Protein AF-A0A485PM70-F1 (afdb_monomer_lite)

Secondary structure (DSSP, 8-state):
-----HHHHHHHHHHHHHHHHHHHHHHHHHHT-SS--B-TT--SSB--HHIIIIISTTHHHHHHHHHHHHHHTT----SSHHHHHHT------

Foldseek 3Di:
DPPDPPVVVVVVVVVVVVVVVVVVVVVVVVVVVPPQQCAPVPLGHGHDVCQNQFVPPVNPVVLQVVCVVCVVVVNDDDSGVVCRVVVVPPPDD

Sequence (93 aa):
MKKCSISLIIREIQIKTTMRYRLTSVRMANINNSGNNRCWQGCGERGSLLHCWWECKLVFPLWKTVWRSLKKLKIELPYYPAFTLVGIYSRDI

pLDDT: mean 72.38, std 13.45, range [35.19, 90.88]

Radius of gyration: 16.55 Å; chains: 1; bounding box: 38×30×50 Å

Organism: Lynx pardinus (NCBI:txid191816)

Structure (mmCIF, N/CA/C/O backbone):
data_AF-A0A485PM70-F1
#
_entry.id   AF-A0A485PM70-F1
#
loop_
_atom_site.group_PDB
_atom_site.id
_atom_site.type_symbol
_atom_site.label_atom_id
_atom_site.label_alt_id
_atom_site.label_comp_id
_atom_site.label_asym_id
_atom_site.label_entity_id
_atom_site.label_seq_id
_atom_site.pdbx_PDB_ins_code
_atom_site.Cartn_x
_atom_site.Cartn_y
_atom_site.Cartn_z
_atom_site.occupancy
_atom_site.B_iso_or_equiv
_atom_site.auth_seq_id
_atom_site.auth_comp_id
_atom_site.auth_asym_id
_atom_site.auth_atom_id
_atom_site.pdbx_PDB_model_num
ATOM 1 N N . MET A 1 1 ? 2.971 -15.104 33.874 1.00 49.56 1 MET A N 1
ATOM 2 C CA . MET A 1 1 ? 3.049 -13.995 32.892 1.00 49.56 1 MET A CA 1
ATOM 3 C C . MET A 1 1 ? 2.618 -12.713 33.590 1.00 49.56 1 MET A C 1
ATOM 5 O O . MET A 1 1 ? 1.516 -12.686 34.125 1.00 49.56 1 MET A O 1
ATOM 9 N N . LYS A 1 2 ? 3.490 -11.699 33.693 1.00 52.72 2 LYS A N 1
ATOM 10 C CA . LYS A 1 2 ? 3.142 -10.434 34.368 1.00 52.72 2 LYS A CA 1
ATOM 11 C C . LYS A 1 2 ? 2.017 -9.751 33.577 1.00 52.72 2 LYS A C 1
ATOM 13 O O . LYS A 1 2 ? 2.141 -9.617 32.362 1.00 52.72 2 LYS A O 1
ATOM 18 N N . LYS A 1 3 ? 0.919 -9.370 34.244 1.00 47.62 3 LYS A N 1
ATOM 19 C CA . LYS A 1 3 ? -0.191 -8.621 33.630 1.00 47.62 3 LYS A CA 1
ATOM 20 C C . LYS A 1 3 ? 0.349 -7.264 33.174 1.00 47.62 3 LYS A C 1
ATOM 22 O O . LYS A 1 3 ? 0.531 -6.367 33.989 1.00 47.62 3 LYS A O 1
ATOM 27 N N . CYS A 1 4 ? 0.675 -7.147 31.891 1.00 60.38 4 CYS A N 1
ATOM 28 C CA . CYS A 1 4 ? 1.075 -5.882 31.290 1.00 60.38 4 CYS A CA 1
ATOM 29 C C . CYS A 1 4 ? -0.196 -5.084 30.986 1.00 60.38 4 CYS A C 1
ATOM 31 O O . CYS A 1 4 ? -1.169 -5.646 30.480 1.00 60.38 4 CYS A O 1
ATOM 33 N N . SER A 1 5 ? -0.215 -3.793 31.316 1.00 70.19 5 SER A N 1
ATOM 34 C CA . SER A 1 5 ? -1.332 -2.928 30.944 1.00 70.19 5 SER A CA 1
ATOM 35 C C . SER A 1 5 ? -1.462 -2.882 29.418 1.00 70.19 5 SER A C 1
ATOM 37 O O . SER A 1 5 ? -0.466 -2.891 28.693 1.00 70.19 5 SER A O 1
ATOM 39 N N . ILE A 1 6 ? -2.697 -2.820 28.914 1.00 72.12 6 ILE A N 1
ATOM 40 C CA . ILE A 1 6 ? -2.988 -2.772 27.469 1.00 72.12 6 ILE A CA 1
ATOM 41 C C . ILE A 1 6 ? -2.207 -1.629 26.788 1.00 72.12 6 ILE A C 1
ATOM 43 O O . ILE A 1 6 ? -1.731 -1.785 25.665 1.00 72.12 6 ILE A O 1
ATOM 47 N N . SER A 1 7 ? -1.975 -0.516 27.495 1.00 76.25 7 SER A N 1
ATOM 48 C CA . SER A 1 7 ? -1.181 0.613 26.994 1.00 76.25 7 SER A CA 1
ATOM 49 C C . SER A 1 7 ? 0.300 0.284 26.764 1.00 76.25 7 SER A C 1
ATOM 51 O O . SER A 1 7 ? 0.879 0.755 25.784 1.00 76.25 7 SER A O 1
ATOM 53 N N . LEU A 1 8 ? 0.916 -0.540 27.620 1.00 81.75 8 LEU A N 1
ATOM 54 C CA . LEU A 1 8 ? 2.301 -0.986 27.448 1.00 81.75 8 LEU A CA 1
ATOM 55 C C . LEU A 1 8 ? 2.434 -1.898 26.229 1.00 81.75 8 LEU A C 1
ATOM 57 O O . LEU A 1 8 ? 3.357 -1.723 25.438 1.00 81.75 8 LEU A O 1
ATOM 61 N N . ILE A 1 9 ? 1.471 -2.801 26.035 1.00 81.25 9 ILE A N 1
ATOM 62 C CA . ILE A 1 9 ? 1.438 -3.704 24.879 1.00 81.25 9 ILE A CA 1
ATOM 63 C C . ILE A 1 9 ? 1.308 -2.898 23.578 1.00 81.25 9 ILE A C 1
ATOM 65 O O . ILE A 1 9 ? 2.045 -3.146 22.626 1.00 81.25 9 ILE A O 1
ATOM 69 N N . ILE A 1 10 ? 0.435 -1.884 23.540 1.00 77.94 10 ILE A N 1
ATOM 70 C CA . ILE A 1 10 ? 0.264 -1.020 22.361 1.00 77.94 10 ILE A CA 1
ATOM 71 C C . ILE A 1 10 ? 1.540 -0.221 22.062 1.00 77.94 10 ILE A C 1
ATOM 73 O O . ILE A 1 10 ? 1.971 -0.193 20.909 1.00 77.94 10 ILE A O 1
ATOM 77 N N . ARG A 1 11 ? 2.187 0.380 23.073 1.00 78.56 11 ARG A N 1
ATOM 78 C CA . ARG A 1 11 ? 3.466 1.095 22.877 1.00 78.56 11 ARG A CA 1
ATOM 79 C C . ARG A 1 11 ? 4.562 0.168 22.370 1.00 78.56 11 ARG A C 1
ATOM 81 O O . ARG A 1 11 ? 5.318 0.550 21.482 1.00 78.56 11 ARG A O 1
ATOM 88 N N . GLU A 1 12 ? 4.647 -1.044 22.904 1.00 80.94 12 GLU A N 1
ATOM 89 C CA . GLU A 1 12 ? 5.639 -2.023 22.464 1.00 80.94 12 GLU A CA 1
ATOM 90 C C . GLU A 1 12 ? 5.392 -2.463 21.015 1.00 80.94 12 GLU A C 1
ATOM 92 O O . GLU A 1 12 ? 6.334 -2.526 20.219 1.00 80.94 12 GLU A O 1
ATOM 97 N N . ILE A 1 13 ? 4.127 -2.694 20.643 1.00 85.19 13 ILE A N 1
ATOM 98 C CA . ILE A 1 13 ? 3.730 -2.991 19.263 1.00 85.19 13 ILE A CA 1
ATOM 99 C C . ILE A 1 13 ? 4.090 -1.823 18.348 1.00 85.19 13 ILE A C 1
ATOM 101 O O . ILE A 1 13 ? 4.706 -2.053 17.310 1.00 85.19 13 ILE A O 1
ATOM 105 N N . GLN A 1 14 ? 3.775 -0.583 18.724 1.00 71.75 14 GLN A N 1
ATOM 106 C CA . GLN A 1 14 ? 4.126 0.602 17.940 1.00 71.75 14 GLN A CA 1
ATOM 107 C C . GLN A 1 14 ? 5.640 0.712 17.751 1.00 71.75 14 GLN A C 1
ATOM 109 O O . GLN A 1 14 ? 6.091 0.800 16.616 1.00 71.75 14 GLN A O 1
ATOM 114 N N . ILE A 1 15 ? 6.442 0.604 18.814 1.00 74.44 15 ILE A N 1
ATOM 115 C CA . ILE A 1 15 ? 7.911 0.678 18.721 1.00 74.44 15 ILE A CA 1
ATOM 116 C C . ILE A 1 15 ? 8.459 -0.434 17.819 1.00 74.44 15 ILE A C 1
ATOM 118 O O . ILE A 1 15 ? 9.247 -0.155 16.914 1.00 74.44 15 ILE A O 1
ATOM 122 N N . LYS A 1 16 ? 8.020 -1.686 18.004 1.00 76.38 16 LYS A N 1
ATOM 123 C CA . LYS A 1 16 ? 8.441 -2.812 17.150 1.00 76.38 16 LYS A CA 1
ATOM 124 C C . LYS A 1 16 ? 8.038 -2.606 15.693 1.00 76.38 16 LYS A C 1
ATOM 126 O O . LYS A 1 16 ? 8.822 -2.917 14.798 1.00 76.38 16 LYS A O 1
ATOM 131 N N . THR A 1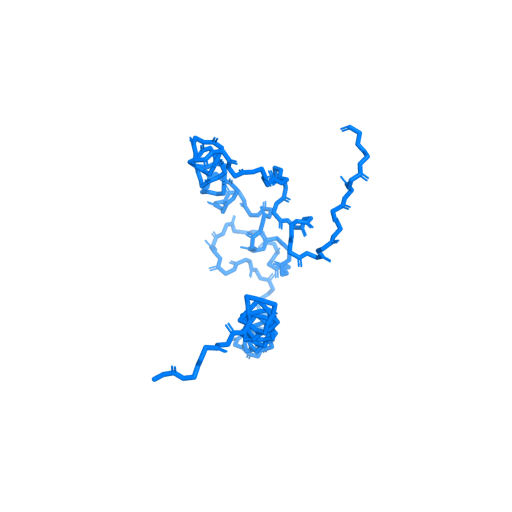 17 ? 6.846 -2.074 15.455 1.00 72.25 17 THR A N 1
ATOM 132 C CA . THR A 1 17 ? 6.302 -1.835 14.114 1.00 72.25 17 THR A CA 1
ATOM 133 C C . THR A 1 17 ? 7.059 -0.706 13.419 1.00 72.25 17 THR A C 1
ATOM 135 O O . THR A 1 17 ? 7.560 -0.898 12.313 1.00 72.25 17 THR A O 1
ATOM 138 N N . THR A 1 18 ? 7.264 0.423 14.098 1.00 71.19 18 THR A N 1
ATOM 139 C CA . THR A 1 18 ? 8.044 1.560 13.593 1.00 71.19 18 THR A CA 1
ATOM 140 C C . THR A 1 18 ? 9.493 1.166 13.321 1.00 71.19 18 THR A C 1
ATOM 142 O O . THR A 1 18 ? 10.029 1.495 12.265 1.00 71.19 18 THR A O 1
ATOM 145 N N . MET A 1 19 ? 10.126 0.401 14.218 1.00 70.50 19 MET A N 1
ATOM 146 C CA . MET A 1 19 ? 11.491 -0.094 14.012 1.00 70.50 19 MET A CA 1
ATOM 147 C C . MET A 1 19 ? 11.578 -1.063 12.831 1.00 70.50 19 MET A C 1
ATOM 149 O O . MET A 1 19 ? 12.499 -0.943 12.027 1.00 70.50 19 MET A O 1
ATOM 153 N N . ARG A 1 20 ? 10.616 -1.985 12.668 1.00 69.81 20 ARG A N 1
ATOM 154 C CA . ARG A 1 20 ? 10.570 -2.890 11.507 1.00 69.81 20 ARG A CA 1
ATOM 155 C C . ARG A 1 20 ? 10.393 -2.124 10.203 1.00 69.81 20 ARG A C 1
ATOM 157 O O . ARG A 1 20 ? 11.159 -2.370 9.276 1.00 69.81 20 ARG A O 1
ATOM 164 N N . TYR A 1 21 ? 9.458 -1.179 10.125 1.00 62.91 21 TYR A N 1
ATOM 165 C CA . TYR A 1 21 ? 9.265 -0.386 8.908 1.00 62.91 21 TYR A CA 1
ATOM 166 C C . TYR A 1 21 ? 10.471 0.504 8.596 1.00 62.91 21 TYR A C 1
ATOM 168 O O . TYR A 1 21 ? 10.902 0.543 7.445 1.00 62.91 21 TYR A O 1
ATOM 176 N N . ARG A 1 22 ? 11.081 1.135 9.609 1.00 64.00 22 ARG A N 1
ATOM 177 C CA . ARG A 1 22 ? 12.283 1.967 9.439 1.00 64.00 22 ARG A CA 1
ATOM 178 C C . ARG A 1 22 ? 13.494 1.150 8.994 1.00 64.00 22 ARG A C 1
ATOM 180 O O . ARG A 1 22 ? 14.214 1.555 8.092 1.00 64.00 22 ARG A O 1
ATOM 187 N N . LEU A 1 23 ? 13.726 -0.012 9.601 1.00 60.53 23 LEU A N 1
ATOM 188 C CA . LEU A 1 23 ? 14.844 -0.874 9.219 1.00 60.53 23 LEU A CA 1
ATOM 189 C C . LEU A 1 23 ? 14.625 -1.483 7.826 1.00 60.53 23 LEU A C 1
ATOM 191 O O . LEU A 1 23 ? 15.578 -1.633 7.070 1.00 60.53 23 LEU A O 1
ATOM 195 N N . THR A 1 24 ? 13.377 -1.802 7.467 1.00 67.31 24 THR A N 1
ATOM 196 C CA . THR A 1 24 ? 13.025 -2.345 6.145 1.00 67.31 24 THR A CA 1
ATOM 197 C C . THR A 1 24 ? 13.166 -1.288 5.056 1.00 67.31 24 THR A C 1
ATOM 199 O O . THR A 1 24 ? 13.715 -1.595 4.006 1.00 67.31 24 THR A O 1
ATOM 202 N N . SER A 1 25 ? 12.758 -0.038 5.297 1.00 55.25 25 SER A N 1
ATOM 203 C CA . SER A 1 25 ? 12.956 1.054 4.334 1.00 55.25 25 SER A CA 1
ATOM 204 C C . SER A 1 25 ? 14.431 1.382 4.119 1.00 55.25 25 SER A C 1
ATOM 206 O O . SER A 1 25 ? 14.855 1.493 2.973 1.00 55.25 25 SER A O 1
ATOM 208 N N . VAL A 1 26 ? 15.233 1.439 5.190 1.00 57.12 26 VAL A N 1
ATOM 209 C CA . VAL A 1 26 ? 16.692 1.631 5.102 1.00 57.12 26 VAL A CA 1
ATOM 210 C C . VAL A 1 26 ? 17.360 0.465 4.367 1.00 57.12 26 VAL A C 1
ATOM 212 O O . VAL A 1 26 ? 18.199 0.679 3.498 1.00 57.12 26 VAL A O 1
ATOM 215 N N . ARG A 1 27 ? 16.960 -0.780 4.656 1.00 65.75 27 ARG A N 1
ATOM 216 C CA . ARG A 1 27 ? 17.475 -1.961 3.947 1.00 65.75 27 ARG A CA 1
ATOM 217 C C . ARG A 1 27 ? 17.048 -1.989 2.484 1.00 65.75 27 ARG A C 1
ATOM 219 O O . ARG A 1 27 ? 17.882 -2.290 1.649 1.00 65.75 27 ARG A O 1
ATOM 226 N N . MET A 1 28 ? 15.805 -1.643 2.153 1.00 61.38 28 MET A N 1
ATOM 227 C CA . MET A 1 28 ? 15.355 -1.534 0.759 1.00 61.38 28 MET A CA 1
ATOM 228 C C . MET A 1 28 ? 16.098 -0.436 0.002 1.00 61.38 28 MET A C 1
ATOM 230 O O . MET A 1 28 ? 16.467 -0.653 -1.145 1.00 61.38 28 MET A O 1
ATOM 234 N N . ALA A 1 29 ? 16.349 0.712 0.636 1.00 56.66 29 ALA A N 1
ATOM 235 C CA . ALA A 1 29 ? 17.166 1.768 0.047 1.00 56.66 29 ALA A CA 1
ATOM 236 C C . ALA A 1 29 ? 18.595 1.270 -0.240 1.00 56.66 29 ALA A C 1
ATOM 238 O O . ALA A 1 29 ? 19.112 1.511 -1.325 1.00 56.66 29 ALA A O 1
ATOM 239 N N . ASN A 1 30 ? 19.186 0.493 0.676 1.00 57.53 30 ASN A N 1
ATOM 240 C CA . ASN A 1 30 ? 20.494 -0.134 0.466 1.00 57.53 30 ASN A CA 1
ATOM 241 C C . ASN A 1 30 ? 20.482 -1.280 -0.565 1.00 57.53 30 ASN A C 1
ATOM 243 O O . ASN A 1 30 ? 21.470 -1.459 -1.269 1.00 57.53 30 ASN A O 1
ATOM 247 N N . ILE A 1 31 ? 19.398 -2.057 -0.671 1.00 55.06 31 ILE A N 1
ATOM 248 C CA . ILE A 1 31 ? 19.238 -3.135 -1.669 1.00 55.06 31 ILE A CA 1
ATOM 249 C C . ILE A 1 31 ? 19.091 -2.545 -3.078 1.00 55.06 31 ILE A C 1
ATOM 251 O O . ILE A 1 31 ? 19.597 -3.113 -4.040 1.00 55.06 31 ILE A O 1
ATOM 255 N N . ASN A 1 32 ? 18.445 -1.384 -3.201 1.00 55.31 32 ASN A N 1
ATOM 256 C CA . ASN A 1 32 ? 18.163 -0.734 -4.479 1.00 55.31 32 ASN A CA 1
ATOM 257 C C . ASN A 1 32 ? 19.248 0.274 -4.908 1.00 55.31 32 ASN A C 1
ATOM 259 O O . ASN A 1 32 ? 18.982 1.138 -5.736 1.00 55.31 32 ASN A O 1
ATOM 263 N N . ASN A 1 33 ? 20.470 0.170 -4.367 1.00 55.56 33 ASN A N 1
ATOM 264 C CA . ASN A 1 33 ? 21.614 1.007 -4.762 1.00 55.56 33 ASN A CA 1
ATOM 265 C C . ASN A 1 33 ? 22.167 0.661 -6.161 1.00 55.56 33 ASN A C 1
ATOM 267 O O . ASN A 1 33 ? 23.106 1.297 -6.637 1.00 55.56 33 ASN A O 1
ATOM 271 N N . SER A 1 34 ? 21.587 -0.328 -6.854 1.00 58.06 34 SER A N 1
ATOM 272 C CA . SER A 1 34 ? 21.695 -0.389 -8.311 1.00 58.06 34 SER A CA 1
ATOM 273 C C . SER A 1 34 ? 21.091 0.902 -8.860 1.00 58.06 34 SER A C 1
ATOM 275 O O . SER A 1 34 ? 19.953 1.200 -8.518 1.00 58.06 34 SER A O 1
ATOM 277 N N . GLY A 1 35 ? 21.773 1.666 -9.717 1.00 61.62 35 GLY A N 1
ATOM 278 C CA . GLY A 1 35 ? 21.260 2.932 -10.284 1.00 61.62 35 GLY A CA 1
ATOM 279 C C . GLY A 1 35 ? 19.928 2.841 -11.065 1.00 61.62 35 GLY A C 1
ATOM 280 O O . GLY A 1 35 ? 19.521 3.798 -11.720 1.00 61.62 35 GLY A O 1
ATOM 281 N N . ASN A 1 36 ? 19.241 1.697 -11.012 1.00 71.31 36 ASN A N 1
ATOM 282 C CA . ASN A 1 36 ? 17.908 1.459 -11.518 1.00 71.31 36 ASN A CA 1
ATOM 283 C C . ASN A 1 36 ? 16.846 2.031 -10.566 1.00 71.31 36 ASN A C 1
ATOM 285 O O . ASN A 1 36 ? 16.404 1.406 -9.608 1.00 71.31 36 ASN A O 1
ATOM 289 N N . ASN A 1 37 ? 16.388 3.235 -10.880 1.00 75.31 37 ASN A N 1
ATOM 290 C CA . ASN A 1 37 ? 15.340 3.932 -10.141 1.00 75.31 37 ASN A CA 1
ATOM 291 C C . ASN A 1 37 ? 13.914 3.470 -10.500 1.00 75.31 37 ASN A C 1
ATOM 293 O O . ASN A 1 37 ? 12.972 4.225 -10.268 1.00 75.31 37 ASN A O 1
ATOM 297 N N . ARG A 1 38 ? 13.734 2.290 -11.108 1.00 83.62 38 ARG A N 1
ATOM 298 C CA . ARG A 1 38 ? 12.421 1.757 -11.509 1.00 83.62 38 ARG A CA 1
ATOM 299 C C . ARG A 1 38 ? 11.719 1.052 -10.349 1.00 83.62 38 ARG A C 1
ATOM 301 O O . ARG A 1 38 ? 12.332 0.660 -9.360 1.00 83.62 38 ARG A O 1
ATOM 308 N N . CYS A 1 39 ? 10.406 0.912 -10.466 1.00 83.62 39 CYS A N 1
ATOM 309 C CA . CYS A 1 39 ? 9.573 0.258 -9.469 1.00 83.62 39 CYS A CA 1
ATOM 310 C C . CYS A 1 39 ? 9.960 -1.214 -9.292 1.00 83.62 39 CYS A C 1
ATOM 312 O O . CYS A 1 39 ? 9.973 -1.972 -10.263 1.00 83.62 39 CYS A O 1
ATOM 314 N N . TRP A 1 40 ? 10.203 -1.636 -8.047 1.00 77.38 40 TRP A N 1
ATOM 315 C CA . TRP A 1 40 ? 10.576 -3.022 -7.729 1.00 77.38 40 TRP A CA 1
ATOM 316 C C . TRP A 1 40 ? 9.444 -4.028 -7.981 1.00 77.38 40 TRP A C 1
ATOM 318 O O . TRP A 1 40 ? 9.696 -5.220 -8.103 1.00 77.38 40 TRP A O 1
ATOM 328 N N . GLN A 1 41 ? 8.205 -3.544 -8.117 1.00 81.00 41 GLN A N 1
ATOM 329 C CA . GLN A 1 41 ? 7.047 -4.343 -8.535 1.00 81.00 41 GLN A CA 1
ATOM 330 C C . GLN A 1 41 ? 7.013 -4.603 -10.051 1.00 81.00 41 GLN A C 1
ATOM 332 O O . GLN A 1 41 ? 6.126 -5.299 -10.531 1.00 81.00 41 GLN A O 1
ATOM 337 N N . GLY A 1 42 ? 7.930 -4.018 -10.831 1.00 83.44 42 GLY A N 1
ATOM 338 C CA . GLY A 1 42 ? 8.018 -4.256 -12.275 1.00 83.44 42 GLY A CA 1
ATOM 339 C C . GLY A 1 42 ? 6.953 -3.538 -13.111 1.00 83.44 42 GLY A C 1
ATOM 340 O O . GLY A 1 42 ? 6.721 -3.901 -14.257 1.00 83.44 42 GLY A O 1
ATOM 341 N N . CYS A 1 43 ? 6.306 -2.496 -12.578 1.00 86.69 43 CYS A N 1
ATOM 342 C CA . CYS A 1 43 ? 5.232 -1.778 -13.277 1.00 86.69 43 CYS A CA 1
ATOM 343 C C . CYS A 1 43 ? 5.711 -0.877 -14.442 1.00 86.69 43 CYS A C 1
ATOM 345 O O . CYS A 1 43 ? 4.878 -0.367 -15.199 1.00 86.69 43 CYS A O 1
ATOM 347 N N . GLY A 1 44 ? 7.030 -0.677 -14.569 1.00 84.62 44 GLY A N 1
ATOM 348 C CA . GLY A 1 44 ? 7.687 0.131 -15.604 1.00 84.62 44 GLY A CA 1
ATOM 349 C C . GLY A 1 44 ? 7.945 1.598 -15.232 1.00 84.62 44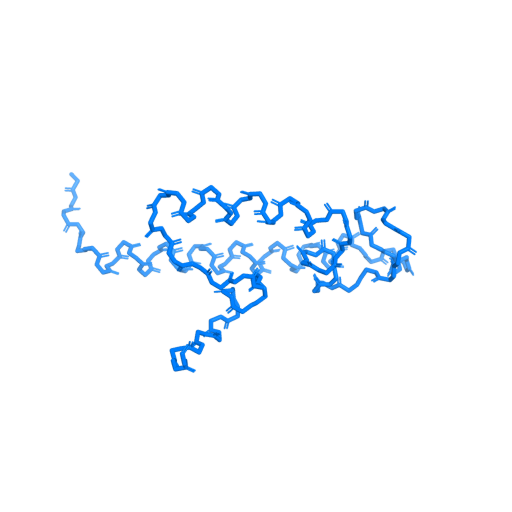 GLY A C 1
ATOM 350 O O . GLY A 1 44 ? 8.748 2.249 -15.893 1.00 84.62 44 GLY A O 1
ATOM 351 N N . GLU A 1 45 ? 7.324 2.112 -14.168 1.00 85.31 45 GLU A N 1
ATOM 352 C CA . GLU A 1 45 ? 7.467 3.504 -13.716 1.00 85.31 45 GLU A CA 1
ATOM 353 C C . GLU A 1 45 ? 8.653 3.696 -12.758 1.00 85.31 45 GLU A C 1
ATOM 355 O O . GLU A 1 45 ? 9.248 2.733 -12.262 1.00 85.31 45 GLU A O 1
ATOM 360 N N . ARG A 1 46 ? 9.006 4.959 -12.483 1.00 82.94 46 ARG A N 1
ATOM 361 C CA . ARG A 1 46 ? 10.050 5.305 -11.511 1.00 82.94 46 ARG A CA 1
ATOM 362 C C . ARG A 1 46 ? 9.610 4.876 -10.111 1.00 82.94 46 ARG A C 1
ATOM 364 O O . ARG A 1 46 ? 8.606 5.336 -9.577 1.00 82.94 46 ARG A O 1
ATOM 371 N N . GLY A 1 47 ? 10.397 4.004 -9.501 1.00 81.44 47 GLY A N 1
ATOM 372 C CA . GLY A 1 47 ? 10.187 3.475 -8.170 1.00 81.44 47 GLY A CA 1
ATOM 373 C C . GLY A 1 47 ? 10.592 4.462 -7.091 1.00 81.44 47 GLY A C 1
ATOM 374 O O . GLY A 1 47 ? 11.662 4.332 -6.503 1.00 81.44 47 GLY A O 1
ATOM 375 N N . SER A 1 48 ? 9.731 5.434 -6.794 1.00 78.62 48 SER A N 1
ATOM 376 C CA . SER A 1 48 ? 9.798 6.124 -5.502 1.00 78.62 48 SER A CA 1
ATOM 377 C C . SER A 1 48 ? 9.259 5.207 -4.395 1.00 78.62 48 SER A C 1
ATOM 379 O O . SER A 1 48 ? 8.541 4.240 -4.663 1.00 78.62 48 SER A O 1
ATOM 381 N N . LEU A 1 49 ? 9.595 5.492 -3.134 1.00 71.88 49 LEU A N 1
ATOM 382 C CA . LEU A 1 49 ? 9.126 4.686 -2.003 1.00 71.88 49 LEU A CA 1
ATOM 383 C C . LEU A 1 49 ? 7.592 4.737 -1.881 1.00 71.88 49 LEU A C 1
ATOM 385 O O . LEU A 1 49 ? 6.961 3.701 -1.703 1.00 71.88 49 LEU A O 1
ATOM 389 N N . LEU A 1 50 ? 6.985 5.913 -2.068 1.00 75.00 50 LEU A N 1
ATOM 390 C CA . LEU A 1 50 ? 5.525 6.067 -2.119 1.00 75.00 50 LEU A CA 1
ATOM 391 C C . LEU A 1 50 ? 4.910 5.320 -3.303 1.00 75.00 50 LEU A C 1
ATOM 393 O O . LEU A 1 50 ? 3.939 4.584 -3.125 1.00 75.00 50 LEU A O 1
ATOM 397 N N . HIS A 1 51 ? 5.513 5.445 -4.486 1.00 81.00 51 HIS A N 1
ATOM 398 C CA . HIS A 1 51 ? 5.024 4.770 -5.678 1.00 81.00 51 HIS A CA 1
ATOM 399 C C . HIS A 1 51 ? 5.021 3.255 -5.483 1.00 81.00 51 HIS A C 1
ATOM 401 O O . HIS A 1 51 ? 3.981 2.618 -5.605 1.00 81.00 51 HIS A O 1
ATOM 407 N N . CYS A 1 52 ? 6.155 2.658 -5.118 1.00 78.81 52 CYS A N 1
ATOM 408 C CA . CYS A 1 52 ? 6.250 1.201 -5.084 1.00 78.81 52 CYS A CA 1
ATOM 409 C C . CYS A 1 52 ? 5.346 0.545 -4.039 1.00 78.81 52 CYS A C 1
ATOM 411 O O . CYS A 1 52 ? 4.997 -0.622 -4.195 1.00 78.81 52 CYS A O 1
ATOM 413 N N . TRP A 1 53 ? 5.012 1.269 -2.973 1.00 74.00 53 TRP A N 1
ATOM 414 C CA . TRP A 1 53 ? 4.180 0.745 -1.900 1.00 74.00 53 TRP A CA 1
ATOM 415 C C . TRP A 1 53 ? 2.700 1.066 -2.081 1.00 74.00 53 TRP A C 1
ATOM 417 O O . TRP A 1 53 ? 1.884 0.256 -1.660 1.00 74.00 53 TRP A O 1
ATOM 427 N N . TRP A 1 54 ? 2.332 2.190 -2.707 1.00 75.25 54 TRP A N 1
ATOM 428 C CA . TRP A 1 54 ? 0.947 2.678 -2.655 1.00 75.25 54 TRP A CA 1
ATOM 429 C C . TRP A 1 54 ? 0.376 3.140 -3.991 1.00 75.25 54 TRP A C 1
ATOM 431 O O . TRP A 1 54 ? -0.771 2.819 -4.287 1.00 75.25 54 TRP A O 1
ATOM 441 N N . GLU A 1 55 ? 1.147 3.864 -4.800 1.00 79.44 55 GLU A N 1
ATOM 442 C CA . GLU A 1 55 ? 0.641 4.447 -6.058 1.00 79.44 55 GLU A CA 1
ATOM 443 C C . GLU A 1 55 ? 0.859 3.527 -7.260 1.00 79.44 55 GLU A 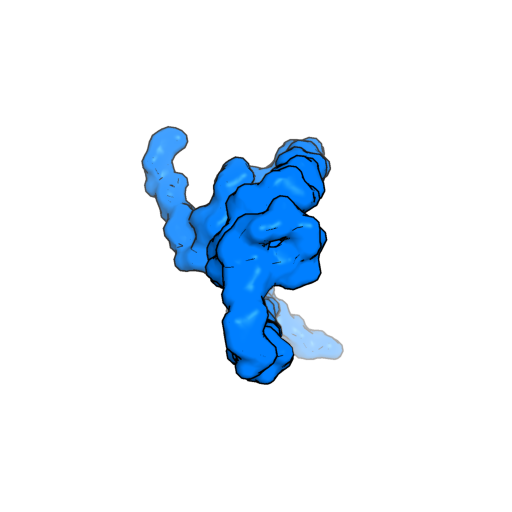C 1
ATOM 445 O O . GLU A 1 55 ? 0.278 3.723 -8.325 1.00 79.44 55 GLU A O 1
ATOM 450 N N . CYS A 1 56 ? 1.684 2.493 -7.095 1.00 85.69 56 CYS A N 1
ATOM 451 C CA . CYS A 1 56 ? 1.935 1.509 -8.124 1.00 85.69 56 CYS A CA 1
ATOM 452 C C . CYS A 1 56 ? 0.614 0.855 -8.521 1.00 85.69 56 CYS A C 1
ATOM 454 O O . CYS A 1 56 ? -0.074 0.241 -7.699 1.00 85.69 56 CYS A O 1
ATOM 456 N N . LYS A 1 57 ? 0.299 0.925 -9.816 1.00 87.44 57 LYS A N 1
ATOM 457 C CA . LYS A 1 57 ? -0.904 0.340 -10.422 1.00 87.44 57 LYS A CA 1
ATOM 458 C C . LYS A 1 57 ? -1.105 -1.149 -10.124 1.00 87.44 57 LYS A C 1
ATOM 460 O O . LYS A 1 57 ? -2.225 -1.631 -10.222 1.00 87.44 57 LYS A O 1
ATOM 465 N N . LEU A 1 58 ? -0.042 -1.872 -9.764 1.00 85.62 58 LEU A N 1
ATOM 466 C CA . LEU A 1 58 ? -0.110 -3.279 -9.358 1.00 85.62 58 LEU A CA 1
ATOM 467 C C . LEU A 1 58 ? -0.463 -3.448 -7.873 1.00 85.62 58 LEU A C 1
ATOM 469 O O . LEU A 1 58 ? -1.137 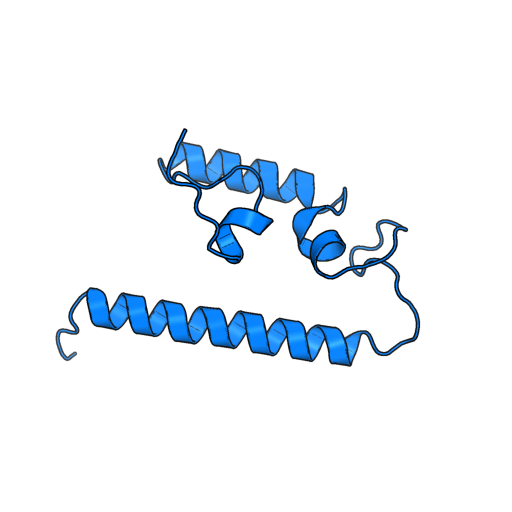-4.405 -7.503 1.00 85.62 58 LEU A O 1
ATOM 473 N N . VAL A 1 59 ? -0.055 -2.507 -7.021 1.00 84.69 59 VAL A N 1
ATOM 474 C CA . VAL A 1 59 ? -0.247 -2.579 -5.564 1.00 84.69 59 VAL A CA 1
ATOM 475 C C . VAL A 1 59 ? -1.570 -1.954 -5.133 1.00 84.69 59 VAL A C 1
ATOM 477 O O . VAL A 1 59 ? -2.252 -2.475 -4.249 1.00 84.69 59 VAL A O 1
ATOM 480 N N . PHE A 1 60 ? -1.997 -0.879 -5.793 1.00 84.25 60 PHE A N 1
ATOM 481 C CA . PHE A 1 60 ? -3.246 -0.194 -5.464 1.00 84.25 60 PHE A CA 1
ATOM 482 C C . PHE A 1 60 ? -4.503 -1.099 -5.535 1.00 84.25 60 PHE A C 1
ATOM 484 O O . PHE A 1 60 ? -5.338 -1.041 -4.625 1.00 84.25 60 PHE A O 1
ATOM 491 N N . PRO A 1 61 ? -4.663 -2.003 -6.529 1.00 88.38 61 PRO A N 1
ATOM 492 C CA . PRO A 1 61 ? -5.775 -2.960 -6.563 1.00 88.38 61 PRO A CA 1
ATOM 493 C C . PRO A 1 61 ? -5.760 -3.961 -5.397 1.00 88.38 61 PRO A C 1
ATOM 495 O O . PRO A 1 61 ? -6.817 -4.294 -4.848 1.00 88.38 61 PRO A O 1
ATOM 498 N N . LEU A 1 62 ? -4.570 -4.410 -4.985 1.00 86.06 62 LEU A N 1
ATOM 499 C CA . LEU A 1 62 ? -4.400 -5.278 -3.817 1.00 86.06 62 LEU A CA 1
ATOM 500 C C . LEU A 1 62 ? -4.851 -4.548 -2.548 1.00 86.06 62 LEU A C 1
ATOM 502 O O . LEU A 1 62 ? -5.665 -5.079 -1.789 1.00 86.06 62 LEU A O 1
ATOM 506 N N . TRP A 1 63 ? -4.419 -3.296 -2.369 1.00 85.06 63 TRP A N 1
ATOM 507 C CA . TRP A 1 63 ? -4.845 -2.468 -1.240 1.00 85.06 63 TRP A CA 1
ATOM 508 C C . TRP A 1 63 ? -6.362 -2.264 -1.200 1.00 85.06 63 TRP A C 1
ATOM 510 O O . TRP A 1 63 ? -6.972 -2.441 -0.149 1.00 85.06 63 TRP A O 1
ATOM 520 N N . LYS A 1 64 ? -7.007 -1.983 -2.339 1.00 86.88 64 LYS A N 1
ATOM 521 C CA . LYS A 1 64 ? -8.476 -1.859 -2.417 1.00 86.88 64 LYS A CA 1
ATOM 522 C C . LYS A 1 64 ? -9.186 -3.125 -1.921 1.00 86.88 64 LYS A C 1
ATOM 524 O O . LYS A 1 64 ? -10.239 -3.033 -1.289 1.00 86.88 64 LYS A O 1
ATOM 529 N N . THR A 1 65 ? -8.620 -4.298 -2.190 1.00 89.50 65 THR A N 1
ATOM 530 C CA . THR A 1 65 ? -9.171 -5.583 -1.732 1.00 89.50 65 THR A CA 1
ATOM 531 C C . THR A 1 65 ? -9.019 -5.741 -0.223 1.00 89.50 65 THR A C 1
ATOM 533 O O . THR A 1 65 ? -9.998 -6.035 0.464 1.00 89.50 65 THR A O 1
ATOM 536 N N . VAL A 1 66 ? -7.826 -5.462 0.306 1.00 86.25 66 VAL A N 1
ATOM 537 C CA . VAL A 1 66 ? -7.548 -5.476 1.751 1.00 86.25 66 VAL A CA 1
ATOM 538 C C . VAL A 1 66 ? -8.446 -4.481 2.489 1.00 86.25 66 VAL A C 1
ATOM 540 O O . VAL A 1 66 ? -9.102 -4.849 3.460 1.00 86.25 66 VAL A O 1
ATOM 543 N N . TRP A 1 67 ? -8.562 -3.253 1.986 1.00 87.88 67 TRP A N 1
ATOM 544 C CA . TRP A 1 67 ? -9.414 -2.207 2.547 1.00 87.88 67 TRP A CA 1
ATOM 545 C C . TRP A 1 67 ? -10.889 -2.624 2.602 1.00 87.88 67 TRP A C 1
ATOM 547 O O . TRP A 1 67 ? -11.543 -2.466 3.632 1.00 87.88 67 TRP A O 1
ATOM 557 N N . ARG A 1 68 ? -11.418 -3.236 1.532 1.00 90.12 68 ARG A N 1
ATOM 558 C CA . ARG A 1 68 ? -12.789 -3.782 1.523 1.00 90.12 68 ARG A CA 1
ATOM 559 C C . ARG A 1 68 ? -12.978 -4.881 2.568 1.00 90.12 68 ARG A C 1
ATOM 561 O O . ARG A 1 68 ? -14.017 -4.911 3.224 1.00 90.12 68 ARG A O 1
ATOM 568 N N . SER A 1 69 ? -11.998 -5.768 2.734 1.00 88.62 69 SER A N 1
ATOM 569 C CA . SER A 1 69 ? -12.035 -6.815 3.763 1.00 88.62 69 SER A CA 1
ATOM 570 C C . SER A 1 69 ? -12.011 -6.228 5.175 1.00 88.62 69 SER A C 1
ATOM 572 O O . SER A 1 69 ? -12.792 -6.648 6.023 1.00 88.62 69 SER A O 1
ATOM 574 N N . LEU A 1 70 ? -11.189 -5.204 5.416 1.00 87.19 70 LEU A N 1
ATOM 575 C CA . LEU A 1 70 ? -11.117 -4.509 6.705 1.00 87.19 70 LEU A CA 1
ATOM 576 C C . LEU A 1 70 ? -12.416 -3.760 7.024 1.00 87.19 70 LEU A C 1
ATOM 578 O O . LEU A 1 70 ? -12.908 -3.838 8.149 1.00 87.19 70 LEU A O 1
ATOM 582 N N . LYS A 1 71 ? -13.050 -3.152 6.015 1.00 87.75 71 LYS A N 1
ATOM 583 C CA . LYS A 1 71 ? -14.371 -2.528 6.161 1.00 87.75 71 LYS A CA 1
ATOM 584 C C . LYS A 1 71 ? -15.447 -3.536 6.580 1.00 87.75 71 LYS A C 1
ATOM 586 O O . LYS A 1 71 ? -16.277 -3.219 7.427 1.00 87.75 71 LYS A O 1
ATOM 591 N N . LYS A 1 72 ? -15.419 -4.768 6.048 1.00 90.88 72 LYS A N 1
ATOM 592 C CA . LYS A 1 72 ? -16.330 -5.848 6.489 1.00 90.88 72 LYS A CA 1
ATOM 593 C C . LYS A 1 72 ? -16.124 -6.225 7.959 1.00 90.88 72 LYS A C 1
ATOM 595 O O . LYS A 1 72 ? -17.084 -6.588 8.628 1.00 90.88 72 LYS A O 1
ATOM 600 N N . LEU A 1 73 ? -14.899 -6.094 8.463 1.00 90.75 73 LEU A N 1
ATOM 601 C CA . LEU A 1 73 ? -14.550 -6.312 9.869 1.00 90.75 73 LEU A CA 1
ATOM 602 C C . LEU A 1 73 ? -14.815 -5.084 10.761 1.00 90.75 73 LEU A C 1
ATOM 604 O O . LEU A 1 73 ? -14.428 -5.094 11.925 1.00 90.75 73 LEU A O 1
ATOM 608 N N . LYS A 1 74 ? -15.475 -4.037 10.237 1.00 86.81 74 LYS A N 1
ATOM 609 C CA . LYS A 1 74 ? -15.727 -2.754 10.921 1.00 86.81 74 LYS A CA 1
ATOM 610 C C . LYS A 1 74 ? -14.452 -2.024 11.369 1.00 86.81 74 LYS A C 1
ATOM 612 O O . LYS A 1 74 ? -14.476 -1.267 12.333 1.00 86.81 74 LYS A O 1
ATOM 617 N N . ILE A 1 75 ? -13.336 -2.241 10.672 1.00 83.19 75 ILE A N 1
ATOM 618 C CA . ILE A 1 75 ? -12.091 -1.504 10.901 1.00 83.19 75 ILE A CA 1
ATOM 619 C C . ILE A 1 75 ? -12.062 -0.325 9.929 1.00 83.19 75 ILE A C 1
ATOM 621 O O . ILE A 1 75 ? -11.955 -0.511 8.715 1.00 83.19 75 ILE A O 1
ATOM 625 N N . GLU A 1 76 ? -12.163 0.890 10.461 1.00 79.19 76 GLU A N 1
ATOM 626 C CA . GLU A 1 76 ? -12.122 2.118 9.668 1.00 79.19 76 GLU A CA 1
ATOM 627 C C . GLU A 1 76 ? -10.679 2.555 9.417 1.00 79.19 76 GLU A C 1
ATOM 629 O O . GLU A 1 76 ? -9.965 3.017 10.308 1.00 79.19 76 GLU A O 1
ATOM 634 N N . LEU A 1 77 ? -10.248 2.396 8.167 1.00 78.81 77 LEU A N 1
ATOM 635 C CA . LEU A 1 77 ? -8.965 2.882 7.677 1.00 78.81 77 LEU A CA 1
ATOM 636 C C . LEU A 1 77 ? -9.194 3.842 6.505 1.00 78.81 77 LEU A C 1
ATOM 638 O O . LEU A 1 77 ? -10.045 3.561 5.655 1.00 78.81 77 LEU A O 1
ATOM 642 N N . PRO A 1 78 ? -8.425 4.940 6.410 1.00 79.12 78 PRO A N 1
ATOM 643 C CA . PRO A 1 78 ? -8.347 5.758 5.214 1.00 79.12 78 PRO A CA 1
ATOM 644 C C . PRO A 1 78 ? -8.159 4.920 3.951 1.00 79.12 78 PRO A C 1
ATOM 646 O O . PRO A 1 78 ? -7.399 3.949 3.918 1.00 79.12 78 PRO A O 1
ATOM 649 N N . TYR A 1 79 ? -8.859 5.321 2.894 1.00 76.50 79 TYR A N 1
ATOM 650 C CA . TYR A 1 79 ? -8.787 4.646 1.603 1.00 76.50 79 TYR A CA 1
ATOM 651 C C . TYR A 1 79 ? -7.388 4.746 0.986 1.00 76.50 79 TYR A C 1
ATOM 653 O O . TYR A 1 79 ? -6.934 3.794 0.354 1.00 76.50 79 TYR A O 1
ATOM 661 N N . TYR A 1 80 ? -6.683 5.860 1.211 1.00 73.00 80 TYR A N 1
ATOM 662 C CA . TYR A 1 80 ? -5.291 5.996 0.801 1.00 73.00 80 TYR A CA 1
ATOM 663 C C . TYR A 1 80 ? -4.352 5.489 1.913 1.00 73.00 80 TYR A C 1
ATOM 665 O O . TYR A 1 80 ? -4.322 6.059 3.007 1.00 73.00 80 TYR A O 1
ATOM 673 N N . PRO A 1 81 ? -3.547 4.453 1.645 1.00 68.88 81 PRO A N 1
ATOM 674 C CA . PRO A 1 81 ? -2.688 3.828 2.651 1.00 68.88 81 PRO A CA 1
ATOM 675 C C . PRO A 1 81 ? -1.489 4.684 3.080 1.00 68.88 81 PRO A C 1
ATOM 677 O O . PRO A 1 81 ? -0.904 4.450 4.135 1.00 68.88 81 PRO A O 1
ATOM 680 N N . ALA A 1 82 ? -1.109 5.698 2.298 1.00 65.94 82 ALA A N 1
ATOM 681 C CA . ALA A 1 82 ? -0.056 6.619 2.720 1.00 65.94 82 ALA A CA 1
ATOM 682 C C . ALA A 1 82 ? -0.477 7.423 3.969 1.00 65.94 82 ALA A C 1
ATOM 684 O O . ALA A 1 82 ? 0.344 7.661 4.852 1.00 65.94 82 ALA A O 1
ATOM 685 N N . PHE A 1 83 ? -1.761 7.778 4.095 1.00 64.50 83 PHE A N 1
ATOM 686 C CA . PHE A 1 83 ? -2.261 8.567 5.227 1.00 64.50 83 PHE A CA 1
ATOM 687 C C . PHE A 1 83 ? -2.322 7.765 6.532 1.00 64.50 83 PHE A C 1
ATOM 689 O O . PHE A 1 83 ? -1.985 8.292 7.592 1.00 64.50 83 PHE A O 1
ATOM 696 N N . THR A 1 84 ? -2.673 6.474 6.465 1.00 61.41 84 THR A N 1
ATOM 697 C CA . THR A 1 84 ? -2.730 5.596 7.648 1.00 61.41 84 THR A CA 1
ATOM 698 C C . THR A 1 84 ? -1.372 5.399 8.306 1.00 61.41 84 THR A C 1
ATOM 700 O O . THR A 1 84 ? -1.293 5.333 9.530 1.00 61.41 84 THR A O 1
ATOM 703 N N . LEU A 1 85 ? -0.302 5.306 7.514 1.00 57.75 85 LEU A N 1
ATOM 704 C CA . LEU A 1 85 ? 1.036 4.981 8.015 1.00 57.75 85 LEU A CA 1
ATOM 705 C C . LEU A 1 85 ? 1.872 6.199 8.397 1.00 57.75 85 LEU A C 1
ATOM 707 O O . LEU A 1 85 ? 2.694 6.096 9.304 1.00 57.75 85 LEU A O 1
ATOM 711 N N . VAL A 1 86 ? 1.659 7.349 7.750 1.00 58.44 86 VAL A N 1
ATOM 712 C CA . VAL A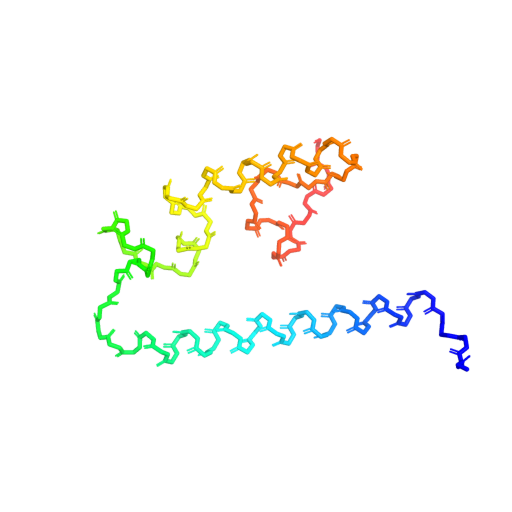 1 86 ? 2.307 8.608 8.163 1.00 58.44 86 VAL A CA 1
ATOM 713 C C . VAL A 1 86 ? 1.638 9.179 9.425 1.00 58.44 86 VAL A C 1
ATOM 715 O O . VAL A 1 86 ? 2.161 10.097 10.046 1.00 58.44 86 VAL A O 1
ATOM 718 N N . GLY A 1 87 ? 0.507 8.610 9.862 1.00 54.12 87 GLY A N 1
ATOM 719 C CA . GLY A 1 87 ? -0.219 9.088 11.038 1.00 54.12 87 GLY A CA 1
ATOM 720 C C . GLY A 1 87 ? -0.915 10.427 10.795 1.00 54.12 87 GLY A C 1
ATOM 721 O O . GLY A 1 87 ? -1.352 11.065 11.750 1.00 54.12 87 GLY A O 1
ATOM 722 N N . ILE A 1 88 ? -1.060 10.829 9.526 1.00 53.75 88 ILE A N 1
ATOM 723 C CA . ILE A 1 88 ? -1.913 11.946 9.110 1.00 53.75 88 ILE A CA 1
ATOM 724 C C . ILE A 1 88 ? -3.349 11.421 9.133 1.00 53.75 88 ILE A C 1
ATOM 726 O O . ILE A 1 88 ? -3.992 11.202 8.110 1.00 53.75 88 ILE A O 1
ATOM 730 N N . TYR A 1 89 ? -3.826 11.108 10.333 1.00 49.12 89 TYR A N 1
ATOM 731 C CA . TYR A 1 89 ? -5.234 10.868 10.554 1.00 49.12 89 TYR A CA 1
ATOM 732 C C . TYR A 1 89 ? -5.870 12.254 10.594 1.00 49.12 89 TYR A C 1
ATOM 734 O O . TYR A 1 89 ? -5.880 12.899 11.642 1.00 49.12 89 TYR A O 1
ATOM 742 N N . SER A 1 90 ? -6.371 12.729 9.454 1.00 44.00 90 SER A N 1
ATOM 743 C CA . SER A 1 90 ? -7.425 13.738 9.479 1.00 44.00 90 SER A CA 1
ATOM 744 C C . SER A 1 90 ? -8.632 13.069 10.133 1.00 44.00 90 SER A C 1
ATOM 746 O O . SER A 1 90 ? -9.474 12.470 9.473 1.00 44.00 90 SER A O 1
ATOM 748 N N . ARG A 1 91 ? -8.675 13.091 11.470 1.00 42.31 91 ARG A N 1
ATOM 749 C CA . ARG A 1 91 ? -9.958 13.331 12.123 1.00 42.31 91 ARG A CA 1
ATOM 750 C C . ARG A 1 91 ? -10.389 14.692 11.585 1.00 42.31 91 ARG A C 1
ATOM 752 O O . ARG A 1 91 ? -9.539 15.572 11.529 1.00 42.31 91 ARG A O 1
ATOM 759 N N . ASP A 1 92 ? -11.635 14.784 11.142 1.00 41.16 92 ASP A N 1
ATOM 760 C CA . ASP A 1 92 ? -12.282 15.950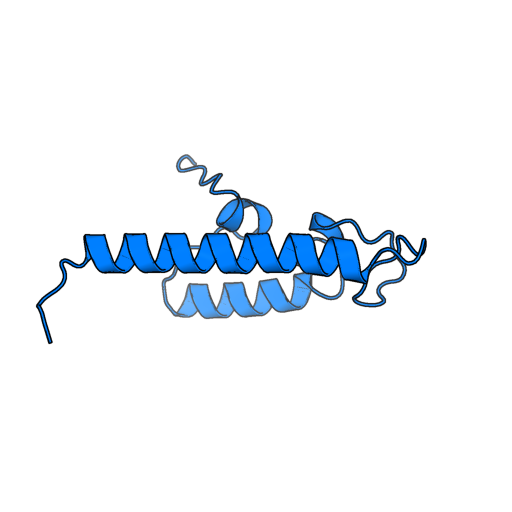 10.523 1.00 41.16 92 ASP A CA 1
ATOM 761 C C . ASP A 1 92 ? -12.382 15.845 8.987 1.00 41.16 92 ASP A C 1
ATOM 763 O O . ASP A 1 92 ? -11.566 16.383 8.238 1.00 41.16 92 ASP A O 1
ATOM 767 N N . ILE A 1 93 ? -13.374 15.076 8.513 1.00 35.19 93 ILE A N 1
ATOM 768 C CA . ILE A 1 93 ? -14.659 15.543 7.932 1.00 35.19 93 ILE A CA 1
ATOM 769 C C . ILE A 1 93 ? -15.555 14.324 7.674 1.00 35.19 93 ILE A C 1
ATOM 771 O O . ILE A 1 93 ? -15.074 13.352 7.046 1.00 35.19 93 ILE A O 1
#